Protein AF-A0A223S074-F1 (afdb_monomer)

Structure (mmCIF, N/CA/C/O backbone):
data_AF-A0A223S074-F1
#
_entry.id   AF-A0A223S074-F1
#
loop_
_atom_site.group_PDB
_atom_site.id
_atom_site.type_symbol
_atom_site.label_atom_id
_atom_site.label_alt_id
_atom_site.label_comp_id
_atom_site.label_asym_id
_atom_site.label_entity_id
_atom_site.label_seq_id
_atom_site.pdbx_PDB_ins_code
_atom_site.Cartn_x
_atom_site.Cartn_y
_atom_site.Cartn_z
_atom_site.occupancy
_atom_site.B_iso_or_equiv
_atom_site.auth_seq_id
_atom_site.auth_comp_id
_atom_site.auth_asym_id
_atom_site.auth_atom_id
_atom_site.pdbx_PDB_model_num
ATOM 1 N N . MET A 1 1 ? -0.433 -9.834 -30.725 1.00 41.84 1 MET A N 1
ATOM 2 C CA . MET A 1 1 ? 0.395 -9.088 -29.755 1.00 41.84 1 MET A CA 1
ATOM 3 C C . MET A 1 1 ? -0.319 -9.130 -28.417 1.00 41.84 1 MET A C 1
ATOM 5 O O . MET A 1 1 ? -1.251 -8.367 -28.214 1.00 41.84 1 MET A O 1
ATOM 9 N N . LEU A 1 2 ? 0.028 -10.100 -27.572 1.00 53.03 2 LEU A N 1
ATOM 10 C CA . LEU A 1 2 ? -0.516 -10.250 -26.221 1.00 53.03 2 LEU A CA 1
ATOM 11 C C . LEU A 1 2 ? 0.583 -9.853 -25.236 1.00 53.03 2 LEU A C 1
ATOM 13 O O . LEU A 1 2 ? 1.185 -10.713 -24.620 1.00 53.03 2 LEU A O 1
ATOM 17 N N . ASP A 1 3 ? 0.856 -8.557 -25.136 1.00 48.25 3 ASP A N 1
ATOM 18 C CA . ASP A 1 3 ? 1.743 -8.004 -24.109 1.00 48.25 3 ASP A CA 1
ATOM 19 C C . ASP A 1 3 ? 1.085 -6.747 -23.545 1.00 48.25 3 ASP A C 1
ATOM 21 O O . ASP A 1 3 ? 1.559 -5.626 -23.710 1.00 48.25 3 ASP A O 1
ATOM 25 N N . HIS A 1 4 ? -0.078 -6.920 -22.918 1.00 50.59 4 HIS A N 1
ATOM 26 C CA . HIS A 1 4 ? -0.493 -5.960 -21.906 1.00 50.59 4 HIS A CA 1
ATOM 27 C C . HIS A 1 4 ? 0.012 -6.531 -20.582 1.00 50.59 4 HIS A C 1
ATOM 29 O O . HIS A 1 4 ? -0.603 -7.476 -20.081 1.00 50.59 4 HIS A O 1
ATOM 35 N N . PRO A 1 5 ? 1.161 -6.076 -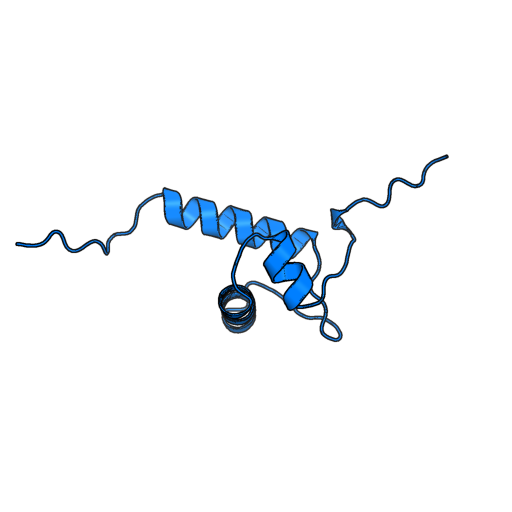20.047 1.00 58.75 5 PRO A N 1
ATOM 36 C CA . PRO A 1 5 ? 1.589 -6.520 -18.731 1.00 58.75 5 PRO A CA 1
ATOM 37 C C . PRO A 1 5 ? 0.486 -6.112 -17.759 1.00 58.75 5 PRO A C 1
ATOM 39 O O . PRO A 1 5 ? 0.249 -4.918 -17.581 1.00 58.75 5 PRO A O 1
ATOM 42 N N . ASP A 1 6 ? -0.236 -7.088 -17.196 1.00 61.34 6 ASP A N 1
ATOM 43 C CA . ASP A 1 6 ? -1.292 -6.798 -16.230 1.00 61.34 6 ASP A CA 1
ATOM 44 C C . ASP A 1 6 ? -0.665 -5.937 -15.118 1.00 61.34 6 ASP A C 1
ATOM 46 O O . ASP A 1 6 ? 0.261 -6.398 -14.435 1.00 61.34 6 ASP A O 1
ATOM 50 N N . PRO A 1 7 ? -1.112 -4.680 -14.940 1.00 64.00 7 PRO A N 1
ATOM 51 C CA . PRO A 1 7 ? -0.503 -3.758 -13.988 1.00 64.00 7 PRO A CA 1
ATOM 52 C C . PRO A 1 7 ? -0.541 -4.292 -12.549 1.00 64.00 7 PRO A C 1
ATOM 54 O O . PRO A 1 7 ? 0.242 -3.847 -11.711 1.00 64.00 7 PRO A O 1
ATOM 57 N N . ARG A 1 8 ? -1.388 -5.289 -12.258 1.00 63.06 8 ARG A N 1
ATOM 58 C CA . ARG A 1 8 ? -1.475 -5.968 -10.957 1.00 63.06 8 ARG A CA 1
ATOM 59 C C . ARG A 1 8 ? -0.266 -6.846 -10.636 1.00 63.06 8 ARG A C 1
ATOM 61 O O . ARG A 1 8 ? -0.013 -7.113 -9.464 1.00 63.06 8 ARG A O 1
ATOM 68 N N . HIS A 1 9 ? 0.494 -7.286 -11.638 1.00 68.94 9 HIS A N 1
ATOM 69 C CA . HIS A 1 9 ? 1.701 -8.099 -11.438 1.00 68.94 9 HIS A CA 1
ATOM 70 C C . HIS A 1 9 ? 2.966 -7.256 -11.244 1.00 68.94 9 HIS A C 1
ATOM 72 O O . HIS A 1 9 ? 4.054 -7.801 -11.039 1.00 68.94 9 HIS A O 1
ATOM 78 N N . ARG A 1 10 ? 2.841 -5.925 -11.286 1.00 83.44 10 ARG A N 1
ATOM 79 C CA . ARG A 1 10 ? 3.959 -5.017 -11.060 1.00 83.44 10 ARG A CA 1
ATOM 80 C C . ARG A 1 10 ? 4.417 -5.077 -9.602 1.00 83.44 10 ARG A C 1
ATOM 82 O O . ARG A 1 10 ? 3.621 -5.213 -8.673 1.00 83.44 10 ARG A O 1
ATOM 89 N N . TRP A 1 11 ? 5.723 -4.965 -9.413 1.00 92.00 11 TRP A N 1
ATOM 90 C CA . TRP A 1 11 ? 6.349 -4.812 -8.107 1.00 92.00 11 TRP A CA 1
ATOM 91 C C . TRP A 1 11 ? 6.831 -3.371 -7.980 1.00 92.00 11 TRP A C 1
ATOM 93 O O . TRP A 1 11 ? 7.443 -2.847 -8.908 1.00 92.00 11 TRP A O 1
ATOM 103 N N . TYR A 1 12 ? 6.529 -2.739 -6.852 1.00 91.50 12 TYR A N 1
ATOM 104 C CA . TYR A 1 12 ? 6.855 -1.347 -6.569 1.00 91.50 12 TYR A CA 1
ATOM 105 C C . TYR A 1 12 ? 7.849 -1.247 -5.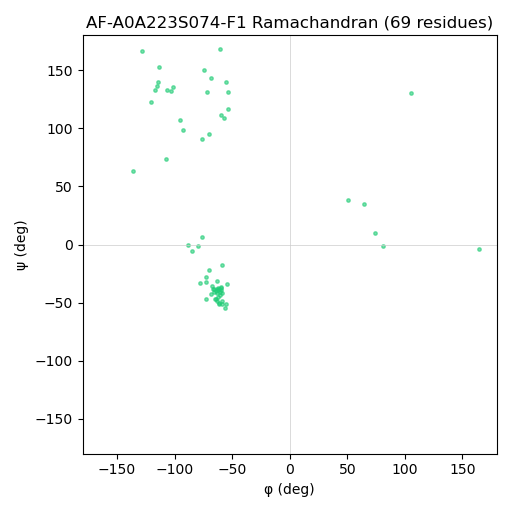424 1.00 91.50 12 TYR A C 1
ATOM 107 O O . TYR A 1 12 ? 7.701 -1.926 -4.410 1.00 91.50 12 TYR A O 1
ATOM 115 N N . THR A 1 13 ? 8.818 -0.350 -5.523 1.00 95.62 13 THR A N 1
ATOM 116 C CA . THR A 1 13 ? 9.526 0.151 -4.339 1.00 95.62 13 THR A CA 1
ATOM 117 C C . THR A 1 13 ? 8.546 0.850 -3.386 1.00 95.62 13 THR A C 1
ATOM 119 O O . THR A 1 13 ? 7.393 1.119 -3.725 1.00 95.62 13 THR A O 1
ATOM 122 N N . LYS A 1 14 ? 8.972 1.162 -2.157 1.00 95.31 14 LYS A N 1
ATOM 123 C CA . LYS A 1 14 ? 8.100 1.856 -1.190 1.00 95.31 14 LYS A CA 1
ATOM 124 C C . LYS A 1 14 ? 7.630 3.224 -1.685 1.00 95.31 14 LYS A C 1
ATOM 126 O O . LYS A 1 14 ? 6.493 3.598 -1.402 1.00 95.31 14 LYS A O 1
ATOM 131 N N . ASP A 1 15 ? 8.499 3.942 -2.387 1.00 95.56 15 ASP A N 1
ATOM 132 C CA . ASP A 1 15 ? 8.210 5.280 -2.896 1.00 95.56 15 ASP A CA 1
ATOM 133 C C . ASP A 1 15 ? 7.234 5.206 -4.072 1.00 95.56 15 ASP A C 1
ATOM 135 O O . ASP A 1 15 ? 6.195 5.862 -4.043 1.00 95.56 15 ASP A O 1
ATOM 139 N N . GLU A 1 16 ? 7.474 4.303 -5.026 1.00 94.12 16 GLU A N 1
ATOM 140 C CA . GLU A 1 16 ? 6.532 4.057 -6.125 1.00 94.12 16 GLU A CA 1
ATOM 141 C C . GLU A 1 16 ? 5.180 3.541 -5.618 1.00 94.12 16 GLU A C 1
ATOM 143 O O . GLU A 1 16 ? 4.137 3.917 -6.139 1.00 94.12 16 GLU A O 1
ATOM 148 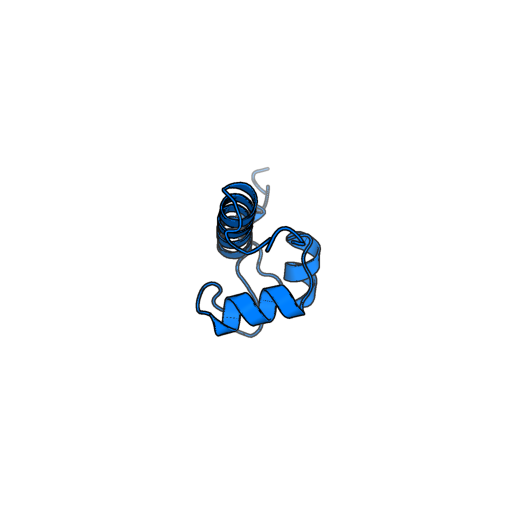N N . ALA A 1 17 ? 5.170 2.695 -4.583 1.00 94.69 17 ALA A N 1
ATOM 149 C CA . ALA A 1 17 ? 3.934 2.204 -3.983 1.00 94.69 17 ALA A CA 1
ATOM 150 C C . ALA A 1 17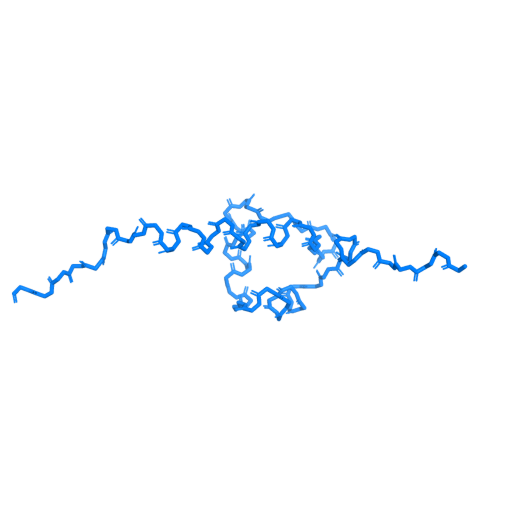 ? 3.141 3.339 -3.320 1.00 94.69 17 ALA A C 1
ATOM 152 O O . ALA A 1 17 ? 1.913 3.366 -3.389 1.00 94.69 17 ALA A O 1
ATOM 153 N N . ALA A 1 18 ? 3.832 4.278 -2.672 1.00 94.50 18 ALA A N 1
ATOM 154 C CA . ALA A 1 18 ? 3.211 5.449 -2.067 1.00 94.50 18 ALA A CA 1
ATOM 155 C C . ALA A 1 18 ? 2.574 6.349 -3.135 1.00 94.50 18 ALA A C 1
ATOM 157 O O . ALA A 1 18 ? 1.408 6.724 -3.003 1.00 94.50 18 ALA A O 1
ATOM 158 N N . GLU A 1 19 ? 3.308 6.619 -4.216 1.00 93.25 19 GLU A N 1
ATOM 159 C CA . GLU A 1 19 ? 2.821 7.384 -5.363 1.00 93.25 19 GLU A CA 1
ATOM 160 C C . GLU A 1 19 ? 1.624 6.694 -6.033 1.00 93.25 19 GLU A C 1
ATOM 162 O O . GLU A 1 19 ? 0.558 7.296 -6.162 1.00 93.25 19 GLU A O 1
ATOM 167 N N . ALA A 1 20 ? 1.754 5.406 -6.365 1.00 91.31 20 ALA A N 1
ATOM 168 C CA . ALA A 1 20 ? 0.720 4.630 -7.045 1.00 91.31 20 ALA A CA 1
ATOM 169 C C . ALA A 1 20 ? -0.580 4.531 -6.232 1.00 91.31 20 ALA A C 1
ATOM 171 O O . ALA A 1 20 ? -1.670 4.603 -6.796 1.00 91.31 20 ALA A O 1
ATOM 172 N N . ALA A 1 21 ? -0.484 4.387 -4.907 1.00 89.38 21 ALA A N 1
ATOM 173 C CA . ALA A 1 21 ? -1.647 4.322 -4.023 1.00 89.38 21 ALA A CA 1
ATOM 174 C C . ALA A 1 21 ? -2.182 5.705 -3.598 1.00 89.38 21 ALA A C 1
ATOM 176 O O . ALA A 1 21 ? -3.210 5.776 -2.919 1.00 89.38 21 ALA A O 1
ATOM 177 N N . GLY A 1 22 ? -1.506 6.805 -3.951 1.00 91.81 22 GLY A N 1
ATOM 178 C CA . GLY A 1 22 ? -1.892 8.158 -3.540 1.00 91.81 22 GLY A CA 1
ATOM 179 C C . GLY A 1 22 ? -1.810 8.379 -2.024 1.00 91.81 22 GLY A C 1
ATOM 180 O O .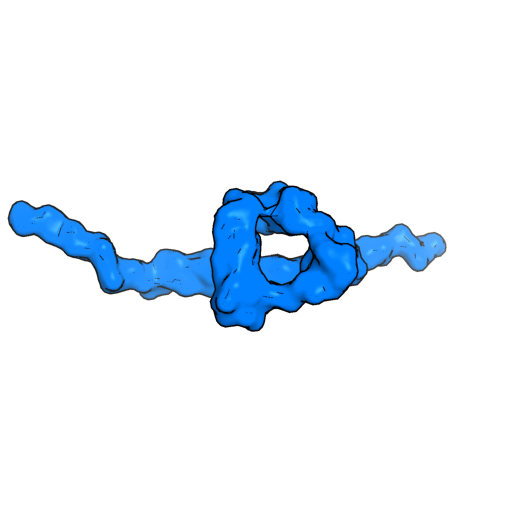 GLY A 1 22 ? -2.643 9.074 -1.438 1.00 91.81 22 GLY A O 1
ATOM 181 N N . VAL A 1 23 ? -0.835 7.758 -1.355 1.00 92.56 23 VAL A N 1
ATOM 182 C CA . VAL A 1 23 ? -0.623 7.866 0.098 1.00 92.56 23 VAL A CA 1
ATOM 183 C C . VAL A 1 23 ? 0.822 8.233 0.418 1.00 92.56 23 VAL A C 1
ATOM 185 O O . VAL A 1 23 ? 1.711 8.142 -0.413 1.00 92.56 23 VAL A O 1
ATOM 188 N N . SER A 1 24 ? 1.099 8.630 1.660 1.00 95.75 24 SER A N 1
ATOM 189 C CA . SER A 1 24 ? 2.481 8.871 2.083 1.00 95.75 24 SER A CA 1
ATOM 190 C C . SER A 1 24 ? 3.262 7.569 2.289 1.00 95.75 24 SER A C 1
ATOM 192 O O . SER A 1 24 ? 2.716 6.575 2.775 1.00 95.75 24 SER A O 1
ATOM 194 N N . VAL A 1 25 ? 4.581 7.609 2.077 1.00 95.94 25 VAL A N 1
ATOM 195 C CA . VAL A 1 25 ? 5.506 6.503 2.406 1.00 95.94 25 VAL A CA 1
ATOM 196 C C . VAL A 1 25 ? 5.385 6.086 3.878 1.00 95.94 25 VAL A C 1
ATOM 198 O O . VAL A 1 25 ? 5.443 4.906 4.219 1.00 95.94 25 VAL A O 1
ATOM 201 N N . ARG A 1 26 ? 5.111 7.039 4.783 1.00 96.38 26 ARG A N 1
ATOM 202 C CA . ARG A 1 26 ? 4.802 6.757 6.197 1.00 96.38 26 ARG A CA 1
ATOM 203 C C . ARG A 1 26 ? 3.567 5.863 6.357 1.00 96.38 26 ARG A C 1
ATOM 205 O O . ARG A 1 26 ? 3.552 5.001 7.231 1.00 96.38 26 ARG A O 1
ATOM 212 N N . THR A 1 27 ? 2.532 6.064 5.541 1.00 95.50 27 THR A N 1
ATOM 213 C CA . THR A 1 27 ? 1.334 5.212 5.536 1.00 95.50 27 THR A CA 1
ATOM 214 C C . THR A 1 27 ? 1.649 3.813 5.020 1.00 95.50 27 THR A C 1
ATOM 216 O O . THR A 1 27 ? 1.237 2.854 5.667 1.00 95.50 27 THR A O 1
ATOM 219 N N . VAL A 1 28 ? 2.438 3.696 3.949 1.00 95.62 28 VAL A N 1
ATOM 220 C CA . VAL A 1 28 ? 2.907 2.400 3.430 1.00 95.62 28 VAL A CA 1
ATOM 221 C C . VAL A 1 28 ? 3.708 1.646 4.497 1.00 95.62 28 VAL A C 1
ATOM 223 O O . VAL A 1 28 ? 3.393 0.503 4.816 1.00 95.62 28 VAL A O 1
ATOM 226 N N . ASN A 1 29 ? 4.674 2.304 5.144 1.00 95.94 29 ASN A N 1
ATOM 227 C CA . ASN A 1 29 ? 5.444 1.711 6.241 1.00 95.94 29 ASN A CA 1
ATOM 228 C C . ASN A 1 29 ? 4.561 1.293 7.426 1.00 95.94 29 ASN A C 1
ATOM 230 O O . ASN A 1 29 ? 4.800 0.247 8.021 1.00 95.94 29 ASN A O 1
ATOM 234 N N . ARG A 1 30 ? 3.520 2.06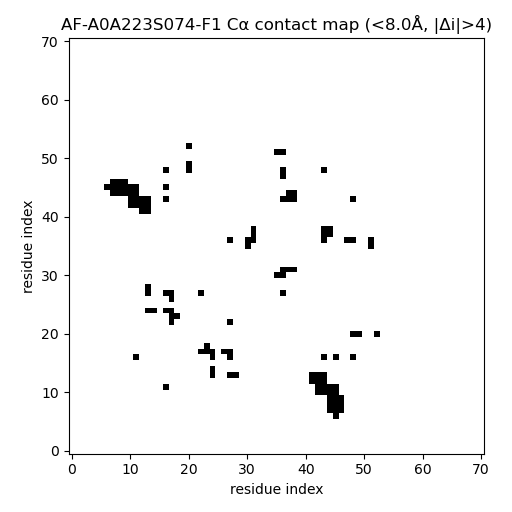8 7.755 1.00 96.50 30 ARG A N 1
ATOM 235 C CA . ARG A 1 30 ? 2.550 1.685 8.792 1.00 96.50 30 ARG A CA 1
ATOM 236 C C . ARG A 1 30 ? 1.777 0.424 8.405 1.00 96.50 30 ARG A C 1
ATOM 238 O O . ARG A 1 30 ? 1.541 -0.410 9.268 1.00 96.50 30 ARG A O 1
ATOM 245 N N . TRP A 1 31 ? 1.378 0.276 7.143 1.00 95.56 31 TRP A N 1
ATOM 246 C CA . TRP A 1 31 ? 0.702 -0.933 6.664 1.00 95.56 31 TRP A CA 1
ATOM 247 C C . TRP A 1 31 ? 1.615 -2.158 6.691 1.00 95.56 31 TRP A C 1
ATOM 249 O O . TRP A 1 31 ? 1.168 -3.226 7.094 1.00 95.56 31 TRP A O 1
ATOM 259 N N . ILE A 1 32 ? 2.897 -1.990 6.355 1.00 95.38 32 ILE A N 1
ATOM 260 C CA . ILE A 1 32 ? 3.907 -3.049 6.490 1.00 95.38 32 ILE A CA 1
ATOM 261 C C . ILE A 1 32 ? 4.083 -3.442 7.962 1.00 95.38 32 ILE A C 1
ATOM 263 O O . ILE A 1 32 ? 4.021 -4.618 8.298 1.00 95.38 32 ILE A O 1
ATOM 267 N N . ALA A 1 33 ? 4.246 -2.463 8.856 1.00 96.00 33 ALA A N 1
ATOM 268 C CA . ALA A 1 33 ? 4.408 -2.711 10.290 1.00 96.00 33 ALA A CA 1
ATOM 269 C C . ALA A 1 33 ? 3.172 -3.374 10.924 1.00 96.00 33 ALA A C 1
ATOM 271 O O . ALA A 1 33 ? 3.303 -4.153 11.861 1.00 96.00 33 ALA A O 1
ATOM 272 N N . ALA A 1 34 ? 1.978 -3.085 10.402 1.00 93.12 34 ALA A N 1
ATOM 273 C CA . ALA A 1 34 ? 0.730 -3.725 10.808 1.00 93.12 34 ALA A CA 1
ATOM 274 C C . ALA A 1 34 ? 0.519 -5.120 10.182 1.00 93.12 34 ALA A C 1
ATOM 276 O O . ALA A 1 34 ? -0.510 -5.738 10.437 1.00 93.12 34 ALA A O 1
ATOM 277 N N . GLY A 1 35 ? 1.443 -5.598 9.340 1.00 95.88 35 GLY A N 1
ATOM 278 C CA . GLY A 1 35 ? 1.339 -6.887 8.650 1.00 95.88 35 GLY A CA 1
ATOM 279 C C . GLY A 1 35 ? 0.334 -6.919 7.493 1.00 95.88 35 GLY A C 1
ATOM 280 O O . GLY A 1 35 ? 0.054 -7.991 6.970 1.00 95.88 35 GLY A O 1
ATOM 281 N N . LEU A 1 36 ? -0.205 -5.768 7.075 1.00 93.81 36 LEU A N 1
ATOM 282 C CA . LEU A 1 36 ? -1.166 -5.673 5.966 1.00 93.81 36 LEU A CA 1
ATOM 283 C C . LEU A 1 36 ? -0.475 -5.766 4.601 1.00 93.81 36 LEU A C 1
ATOM 285 O O . LEU A 1 36 ? -1.040 -6.292 3.651 1.00 93.81 36 LEU A O 1
ATOM 289 N N . LEU A 1 37 ? 0.753 -5.251 4.504 1.00 94.12 37 LEU A N 1
ATOM 290 C CA . LEU A 1 37 ? 1.580 -5.351 3.305 1.00 94.12 37 LEU A CA 1
ATOM 291 C C . LEU A 1 37 ? 2.818 -6.191 3.579 1.00 94.12 37 LEU A C 1
ATOM 293 O O . LEU A 1 37 ? 3.508 -5.995 4.577 1.00 94.12 37 LEU A O 1
ATOM 297 N N . THR A 1 38 ? 3.138 -7.074 2.637 1.00 92.69 38 THR A N 1
ATOM 298 C CA . THR A 1 38 ? 4.390 -7.831 2.649 1.00 92.69 38 THR A CA 1
ATOM 299 C C . THR A 1 38 ? 5.376 -7.211 1.672 1.00 92.69 38 THR A C 1
ATOM 301 O O . THR A 1 38 ? 5.029 -6.900 0.533 1.00 92.69 38 THR A O 1
ATOM 304 N N . VAL A 1 39 ? 6.623 -7.067 2.115 1.00 93.12 39 VAL A N 1
ATOM 305 C CA . VAL A 1 39 ? 7.737 -6.616 1.281 1.00 93.12 39 VAL A CA 1
ATOM 306 C C . VAL A 1 39 ? 8.589 -7.824 0.912 1.00 93.12 39 VAL A C 1
ATOM 308 O O . VAL A 1 39 ? 8.971 -8.601 1.785 1.00 93.12 39 VAL A O 1
ATOM 311 N N . ARG A 1 40 ? 8.930 -7.974 -0.369 1.00 92.50 40 ARG A N 1
ATOM 312 C CA . ARG A 1 40 ? 9.905 -8.959 -0.851 1.00 92.50 40 ARG A CA 1
ATOM 313 C C . ARG A 1 40 ? 11.037 -8.235 -1.557 1.00 92.50 40 ARG A C 1
ATOM 315 O O . ARG A 1 40 ? 10.7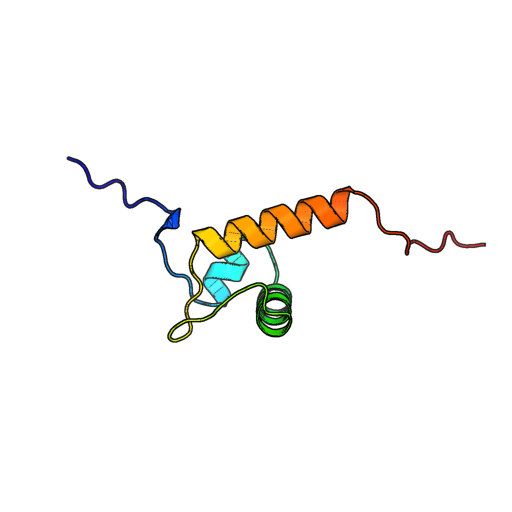90 -7.488 -2.494 1.00 92.50 40 ARG A O 1
ATOM 322 N N . LEU A 1 41 ? 12.269 -8.436 -1.085 1.00 91.56 41 LEU A N 1
ATOM 323 C CA . LEU A 1 41 ? 13.467 -7.793 -1.645 1.00 91.56 41 LEU A CA 1
ATOM 324 C C . LEU A 1 41 ? 13.319 -6.263 -1.785 1.00 91.56 41 LEU A C 1
ATOM 326 O O . LEU A 1 41 ? 13.715 -5.684 -2.787 1.00 91.56 41 LEU A O 1
ATOM 330 N N . GLY A 1 42 ? 12.676 -5.609 -0.814 1.00 91.88 42 GLY A N 1
ATOM 331 C CA . GLY A 1 42 ? 12.420 -4.162 -0.851 1.00 91.88 42 GLY A CA 1
ATOM 332 C C . GLY A 1 42 ? 11.213 -3.719 -1.690 1.00 91.88 42 GLY A C 1
ATOM 333 O O . GLY A 1 42 ? 10.896 -2.531 -1.679 1.00 91.88 42 GLY A O 1
ATOM 334 N N . HIS A 1 43 ? 10.508 -4.646 -2.343 1.00 93.62 43 HIS A N 1
ATOM 335 C CA . HIS A 1 43 ? 9.387 -4.350 -3.233 1.00 93.62 43 HIS A CA 1
ATOM 336 C C . HIS A 1 43 ? 8.043 -4.857 -2.694 1.00 93.62 43 HIS A C 1
ATOM 338 O O . HIS A 1 43 ? 7.970 -5.834 -1.948 1.00 93.62 43 HIS A O 1
ATOM 344 N N . ILE A 1 44 ? 6.969 -4.194 -3.101 1.00 93.56 44 ILE A N 1
ATOM 345 C CA . ILE A 1 44 ? 5.579 -4.432 -2.724 1.00 93.56 44 ILE A CA 1
ATOM 346 C C . ILE A 1 44 ? 4.820 -4.835 -3.984 1.00 93.56 44 ILE A C 1
ATOM 348 O O . ILE A 1 44 ? 4.941 -4.195 -5.026 1.00 93.56 44 ILE A O 1
ATOM 352 N N . ASN A 1 45 ? 4.032 -5.899 -3.892 1.00 92.81 45 ASN A N 1
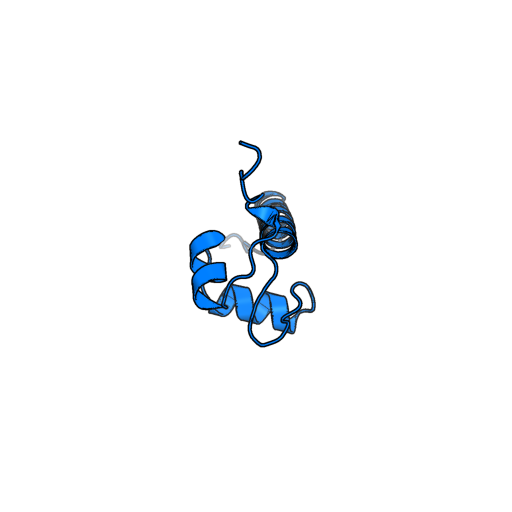ATOM 353 C CA . ASN A 1 45 ? 3.200 -6.338 -5.001 1.00 92.81 45 ASN A CA 1
ATOM 354 C C . ASN A 1 45 ? 2.023 -5.365 -5.225 1.00 92.81 45 ASN A C 1
ATOM 356 O O . ASN A 1 45 ? 1.324 -5.013 -4.273 1.00 92.81 45 ASN A O 1
ATOM 360 N N . ALA A 1 46 ? 1.803 -4.948 -6.475 1.00 90.00 46 ALA A N 1
ATOM 361 C CA . ALA A 1 46 ? 0.777 -3.974 -6.843 1.00 90.00 46 ALA A CA 1
ATOM 362 C C . ALA A 1 46 ? -0.643 -4.438 -6.501 1.00 90.00 46 ALA A C 1
ATOM 364 O O . ALA A 1 46 ? -1.432 -3.644 -5.995 1.00 90.00 46 ALA A O 1
ATOM 365 N N . HIS A 1 47 ? -0.966 -5.715 -6.726 1.00 88.69 47 HIS A N 1
ATOM 366 C CA . HIS A 1 47 ? -2.275 -6.269 -6.383 1.00 88.69 47 HIS A CA 1
ATOM 367 C C . HIS A 1 47 ? -2.590 -6.065 -4.900 1.00 88.69 47 HIS A C 1
ATOM 369 O O . HIS A 1 47 ? -3.577 -5.418 -4.554 1.00 88.69 47 HIS A O 1
ATOM 375 N N . LEU A 1 48 ? -1.690 -6.531 -4.029 1.00 92.00 48 LEU A N 1
ATOM 376 C CA . LEU A 1 48 ? -1.866 -6.427 -2.583 1.00 92.00 48 LEU A CA 1
ATOM 377 C C . LEU A 1 48 ? -1.911 -4.963 -2.116 1.00 92.00 48 LEU A C 1
ATOM 379 O O . LEU A 1 48 ? -2.691 -4.615 -1.231 1.00 92.00 48 LEU A O 1
ATOM 383 N N . LEU A 1 49 ? -1.095 -4.092 -2.721 1.00 93.88 49 LEU A N 1
ATOM 384 C CA . LEU A 1 49 ? -1.108 -2.657 -2.437 1.00 93.88 49 LEU A CA 1
ATOM 385 C C . LEU A 1 49 ? -2.502 -2.056 -2.643 1.00 93.88 49 LEU A C 1
ATOM 387 O O . LEU A 1 49 ? -3.009 -1.383 -1.744 1.00 93.88 49 LEU A O 1
ATOM 391 N N . PHE A 1 50 ? -3.117 -2.300 -3.800 1.00 92.19 50 PHE A N 1
ATOM 392 C CA . PHE A 1 50 ? -4.420 -1.727 -4.130 1.00 92.19 50 PHE A CA 1
ATOM 393 C C . PHE A 1 50 ? -5.570 -2.367 -3.346 1.00 92.19 50 PHE A C 1
ATOM 395 O O . PHE A 1 50 ? -6.511 -1.661 -2.990 1.00 92.19 50 PHE A O 1
ATOM 402 N N . GLU A 1 51 ? -5.488 -3.656 -3.006 1.00 92.31 51 GLU A N 1
ATOM 403 C CA . GLU A 1 51 ? -6.457 -4.301 -2.108 1.00 92.31 51 GLU A CA 1
ATOM 404 C C . GLU A 1 51 ? -6.455 -3.659 -0.716 1.00 92.31 51 GLU A C 1
ATOM 406 O O . GLU A 1 51 ? -7.504 -3.247 -0.213 1.00 92.31 51 GLU A O 1
ATOM 411 N N . VAL A 1 52 ? -5.269 -3.506 -0.115 1.00 93.56 52 VAL A N 1
ATOM 412 C CA . VAL A 1 52 ? -5.114 -2.870 1.202 1.00 93.56 52 VAL A CA 1
ATOM 413 C C . VAL A 1 52 ? -5.559 -1.412 1.151 1.00 93.56 52 VAL A C 1
ATOM 415 O O . VAL A 1 52 ? -6.231 -0.935 2.064 1.00 93.56 52 VAL A O 1
ATOM 418 N N . GLU A 1 53 ? -5.213 -0.685 0.090 1.00 93.81 53 GLU A N 1
ATOM 419 C CA . GLU A 1 53 ? -5.644 0.698 -0.106 1.00 93.81 53 GLU A CA 1
ATOM 420 C C . GLU A 1 53 ? -7.174 0.803 -0.135 1.00 93.81 53 GLU A C 1
ATOM 422 O O . GLU A 1 53 ? -7.748 1.566 0.648 1.00 93.81 53 GLU A O 1
ATOM 427 N N . ALA A 1 54 ? -7.834 -0.014 -0.960 1.00 90.00 54 ALA A N 1
ATOM 428 C CA . ALA A 1 54 ? -9.283 -0.027 -1.098 1.00 90.00 54 ALA A CA 1
ATOM 429 C C . ALA A 1 54 ? -9.980 -0.370 0.227 1.00 90.00 54 ALA A C 1
ATOM 431 O O . ALA 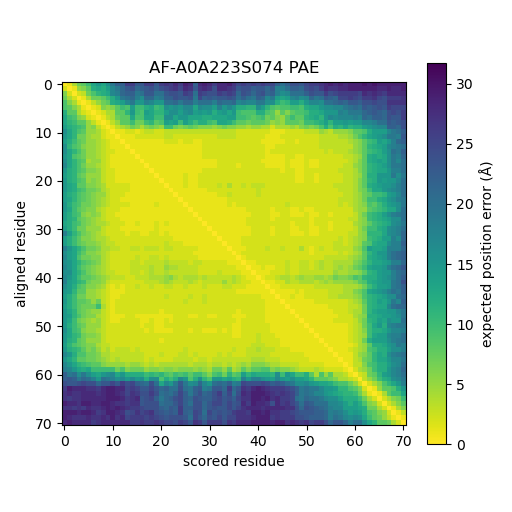A 1 54 ? -10.928 0.315 0.625 1.00 90.00 54 ALA A O 1
ATOM 432 N N . GLU A 1 55 ? -9.482 -1.370 0.959 1.00 90.81 55 GLU A N 1
ATOM 433 C CA . GLU A 1 55 ? -10.010 -1.727 2.275 1.00 90.81 55 GLU A CA 1
ATOM 434 C C . GLU A 1 55 ? -9.847 -0.574 3.276 1.00 90.81 55 GLU A C 1
ATOM 436 O O . GLU A 1 55 ? -10.783 -0.203 3.991 1.00 90.81 55 GLU A O 1
ATOM 441 N N . GLN A 1 56 ? -8.670 0.051 3.313 1.00 91.38 56 GLN A N 1
ATOM 442 C CA . GLN A 1 56 ? -8.387 1.153 4.226 1.00 91.38 56 GLN A CA 1
ATOM 443 C C . GLN A 1 56 ? -9.198 2.408 3.886 1.00 91.38 56 GLN A C 1
ATOM 445 O O . GLN A 1 56 ? -9.641 3.113 4.800 1.00 91.38 56 GLN A O 1
ATOM 450 N N . ARG A 1 57 ? -9.439 2.678 2.600 1.00 85.00 57 ARG A N 1
ATOM 451 C CA . ARG A 1 57 ? -10.344 3.735 2.140 1.00 85.00 57 ARG A CA 1
ATOM 452 C C . ARG A 1 57 ? -11.781 3.429 2.564 1.00 85.00 57 ARG A C 1
ATOM 454 O O . ARG A 1 57 ? -12.417 4.288 3.176 1.00 85.00 57 ARG A O 1
ATOM 461 N N . ALA A 1 58 ? -12.266 2.204 2.360 1.00 85.31 58 ALA A N 1
ATOM 462 C CA . ALA A 1 58 ? -13.599 1.786 2.796 1.00 85.31 58 ALA A CA 1
ATOM 463 C C . ALA A 1 58 ? -13.789 1.919 4.320 1.00 85.31 58 ALA A C 1
ATOM 465 O O . ALA A 1 58 ? -14.815 2.429 4.773 1.00 85.31 58 ALA A O 1
ATOM 466 N N . ARG A 1 59 ? -12.779 1.545 5.119 1.00 83.19 59 ARG A N 1
ATOM 467 C CA . ARG A 1 59 ? -12.776 1.720 6.584 1.00 83.19 59 ARG A CA 1
ATOM 468 C C . ARG A 1 59 ? -12.849 3.191 7.000 1.00 83.19 59 ARG A C 1
ATOM 470 O O . ARG A 1 59 ? -13.560 3.516 7.943 1.00 83.19 59 ARG A O 1
ATOM 477 N N . ARG A 1 60 ? -12.153 4.093 6.294 1.00 76.62 60 ARG A N 1
ATOM 478 C CA . ARG A 1 60 ? -12.242 5.545 6.545 1.00 76.62 60 ARG A CA 1
ATOM 479 C C . ARG A 1 60 ? -13.631 6.099 6.222 1.00 76.62 60 ARG A C 1
ATOM 481 O O . ARG A 1 60 ? -14.132 6.918 6.986 1.00 76.62 60 ARG A O 1
ATOM 488 N N . HIS A 1 61 ? -14.250 5.651 5.127 1.00 64.56 61 HIS A N 1
ATOM 489 C CA . HIS A 1 61 ? -15.580 6.117 4.718 1.00 64.56 61 HIS A CA 1
ATOM 490 C C . HIS A 1 61 ? -16.719 5.579 5.595 1.00 64.56 61 HIS A C 1
ATOM 492 O O . HIS A 1 61 ? -17.724 6.263 5.750 1.00 64.56 61 HIS A O 1
ATOM 498 N N . ARG A 1 62 ? -16.571 4.398 6.212 1.00 60.81 62 ARG A N 1
ATOM 499 C CA . ARG A 1 62 ? -17.601 3.795 7.085 1.00 60.81 62 ARG A CA 1
ATOM 500 C C . ARG A 1 62 ? -17.723 4.416 8.483 1.00 60.81 62 ARG A C 1
ATOM 502 O O . ARG A 1 62 ? -18.520 3.940 9.283 1.00 60.81 62 ARG A O 1
ATOM 509 N N . GLY A 1 63 ? -17.013 5.507 8.758 1.00 50.81 63 GLY A N 1
ATOM 510 C CA . GLY A 1 63 ? -17.206 6.303 9.966 1.00 50.81 63 GLY A CA 1
ATOM 511 C C . GLY A 1 63 ? -16.100 6.102 10.993 1.00 50.81 63 GLY A C 1
ATOM 512 O O . GLY A 1 63 ? -15.730 4.992 11.367 1.00 50.81 63 GLY A O 1
ATOM 513 N N . ARG A 1 64 ? -15.570 7.227 11.467 1.00 45.59 64 ARG A N 1
ATOM 514 C CA . ARG A 1 64 ? -14.637 7.293 12.586 1.00 45.59 64 ARG A CA 1
ATOM 515 C C . ARG A 1 64 ? -15.436 7.581 13.864 1.00 45.59 64 ARG A C 1
ATOM 517 O O . ARG A 1 64 ? -15.819 8.736 14.048 1.00 45.59 64 ARG A O 1
ATOM 524 N N . PRO A 1 65 ? -15.631 6.624 14.788 1.00 45.12 65 PRO A N 1
ATOM 525 C CA . PRO A 1 65 ? -15.889 6.975 16.178 1.00 45.12 65 PRO A CA 1
ATOM 526 C C . PRO A 1 65 ? -14.576 7.547 16.727 1.00 45.12 65 PRO A C 1
ATOM 528 O O . PRO A 1 65 ? -13.632 6.827 17.036 1.00 45.12 65 PRO A O 1
ATOM 531 N N . GLY A 1 66 ? -14.450 8.870 16.694 1.00 44.78 66 GLY A N 1
ATOM 532 C CA . GLY A 1 66 ? -13.206 9.559 17.044 1.00 44.78 66 GLY A CA 1
ATOM 533 C C . GLY A 1 66 ? -13.123 11.013 16.590 1.00 44.78 66 GLY A C 1
ATOM 534 O O . GLY A 1 66 ? -12.164 11.691 16.946 1.00 44.78 66 GLY A O 1
ATOM 535 N N . ALA A 1 67 ? -14.115 11.526 15.855 1.00 43.03 67 ALA A N 1
ATOM 536 C CA . ALA A 1 67 ? -14.423 12.947 15.946 1.00 43.03 67 ALA A CA 1
ATOM 537 C C . ALA A 1 67 ? -15.175 13.152 17.267 1.00 43.03 67 ALA A C 1
ATOM 539 O O . ALA A 1 67 ? -16.389 12.988 17.336 1.00 43.03 67 ALA A O 1
ATOM 540 N N . ARG A 1 68 ? -14.436 13.431 18.345 1.00 40.34 68 ARG A N 1
ATOM 541 C CA . ARG A 1 68 ? -15.021 14.084 19.515 1.00 40.34 68 ARG A CA 1
ATOM 542 C C . ARG A 1 68 ? -15.609 15.388 18.969 1.00 40.34 68 ARG A C 1
ATOM 544 O O . ARG A 1 68 ? -14.844 16.237 18.515 1.00 40.34 68 ARG A O 1
ATOM 551 N N . LEU A 1 69 ? -16.936 15.491 18.896 1.00 36.91 69 LEU A N 1
ATOM 552 C CA . LEU A 1 69 ? -17.581 16.785 18.688 1.00 36.91 69 LEU A CA 1
ATOM 553 C C . LEU A 1 69 ? -17.041 17.709 19.794 1.00 36.91 69 LEU A C 1
ATOM 555 O O . LEU A 1 69 ? -16.953 17.252 20.942 1.00 36.91 69 LEU A O 1
ATOM 559 N N . PRO A 1 70 ? -16.582 18.935 19.483 1.00 36.97 70 PRO A N 1
ATOM 560 C CA . PRO A 1 70 ? -16.332 19.901 20.543 1.00 36.97 70 PRO A CA 1
ATOM 561 C C . PRO A 1 70 ? -17.625 20.063 21.356 1.00 36.97 70 PRO A C 1
ATOM 563 O O . PRO A 1 70 ? -18.716 19.990 20.786 1.00 36.97 70 PRO A O 1
ATOM 566 N N . ALA A 1 71 ? -17.460 20.161 22.677 1.00 45.50 71 ALA A N 1
ATOM 567 C CA . ALA A 1 71 ? -18.546 20.318 23.642 1.00 45.50 71 ALA A CA 1
ATOM 568 C C . ALA A 1 71 ? -19.416 21.544 23.341 1.00 45.50 71 ALA A C 1
ATOM 570 O O . ALA A 1 71 ? -18.857 22.537 22.820 1.00 45.50 71 ALA A O 1
#

Sequence (71 aa):
MLDHPDPRHRWYTKDEAAEAAGVSVRTVNRWIAAGLLTVRLGHINAHLLFEVEAEQRARRHRGRPGARLPA

Nearest PDB structures (foldseek):
  2zhh-assembly1_A-2  TM=7.834E-01  e=3.857E-02  Escherichia coli K-12
  7u5e-assembly1_J  TM=7.757E-01  e=2.770E-01  Aeromonas salmonicida
  5gpe-assembly1_A  TM=7.752E-01  e=3.636E-01  Cupriavidus metallidurans CH34
  5ydd-assembly1_A  TM=7.435E-01  e=8.801E-01  Mycobacterium tuberculosis H37Rv
  5yc9-assembly1_D  TM=6.755E-01  e=7.243E+00  Pseudomonas aeruginosa

InterPro domains:
  IPR009061 Putative DNA-binding domain superfamily [SSF46955] (10-62)
  IPR041657 Helix-turn-helix domain, group 17 [PF12728] (11-45)

Mean predicted aligned error: 8.41 Å

Foldseek 3Di:
DPPPPPLQADKAALVRLCVVLVHDSVVVVVCVVVVQFDDDPRITGNNSSVVSSVVVVVVVVVDDPPPPPDD

Radius of gyration: 15.1 Å; Cα contacts (8 Å, |Δi|>4): 60; chains: 1; bounding box: 32×31×53 Å

Secondary structure (DSSP, 8-state):
------GGG-EE-HHHHHHHHTS-HHHHHHHHHTTSS-EETTEEEHHHHHHHHHHHHHHHHT--TT-----

pLDDT: mean 80.78, std 19.49, range [36.91, 96.5]

Organism: NCBI:txid1235441

Solvent-accessible surface area (backbone atoms only — not comparable to full-atom values): 4353 Å² total; per-residue (Å²): 137,92,79,76,77,61,71,52,77,39,71,24,45,60,64,54,44,12,61,75,69,73,48,52,51,71,55,51,52,50,34,38,75,71,68,72,43,70,72,56,97,72,24,31,49,37,44,60,51,51,53,52,48,53,52,53,50,52,54,59,72,74,57,68,97,72,73,75,72,82,130